Protein AF-A0A099Z1I7-F1 (afdb_monomer)

Structure (mmCIF, N/CA/C/O backbone):
data_AF-A0A099Z1I7-F1
#
_entry.id   AF-A0A099Z1I7-F1
#
loop_
_atom_site.group_PDB
_atom_site.id
_atom_site.type_symbol
_atom_site.label_atom_id
_atom_site.label_alt_id
_atom_site.label_comp_id
_atom_site.label_asym_id
_atom_site.label_entity_id
_atom_site.label_seq_id
_atom_site.pdbx_PDB_ins_code
_atom_site.Cartn_x
_atom_site.Cartn_y
_atom_site.Cartn_z
_atom_site.occupancy
_atom_site.B_iso_or_equiv
_atom_site.auth_seq_id
_atom_site.auth_comp_id
_atom_site.auth_asym_id
_atom_site.auth_atom_id
_atom_site.pdbx_PDB_model_num
ATOM 1 N N . GLN A 1 1 ? -13.668 -22.269 12.527 1.00 48.81 1 GLN A N 1
ATOM 2 C CA . GLN A 1 1 ? -12.291 -21.804 12.811 1.00 48.81 1 GLN A CA 1
ATOM 3 C C . GLN A 1 1 ? -11.449 -21.557 11.549 1.00 48.81 1 GLN A C 1
ATOM 5 O O . GLN A 1 1 ? -10.494 -20.806 11.642 1.00 48.81 1 GLN A O 1
ATOM 10 N N . GLN A 1 2 ? -11.821 -22.065 10.360 1.00 51.53 2 GLN A N 1
ATOM 11 C CA . GLN A 1 2 ? -11.117 -21.765 9.094 1.00 51.53 2 GLN A CA 1
ATOM 12 C C . GLN A 1 2 ? -11.290 -20.312 8.589 1.00 51.53 2 GLN A C 1
ATOM 14 O O . GLN A 1 2 ? -10.463 -19.820 7.834 1.00 51.53 2 GLN A O 1
ATOM 19 N N . SER A 1 3 ? -12.361 -19.622 8.997 1.00 58.91 3 SER A N 1
ATOM 20 C CA . SER A 1 3 ? -12.807 -18.333 8.434 1.00 58.91 3 SER A CA 1
ATOM 21 C C . SER A 1 3 ? -11.965 -17.107 8.807 1.00 58.91 3 SER A C 1
ATOM 23 O O . SER A 1 3 ? -12.309 -16.002 8.390 1.00 58.91 3 SER A O 1
ATOM 25 N N . GLU A 1 4 ? -10.935 -17.282 9.634 1.00 62.91 4 GLU A N 1
ATOM 26 C CA . GLU A 1 4 ? -10.023 -16.218 10.089 1.00 62.91 4 GLU A CA 1
ATOM 27 C C . GLU A 1 4 ? -8.5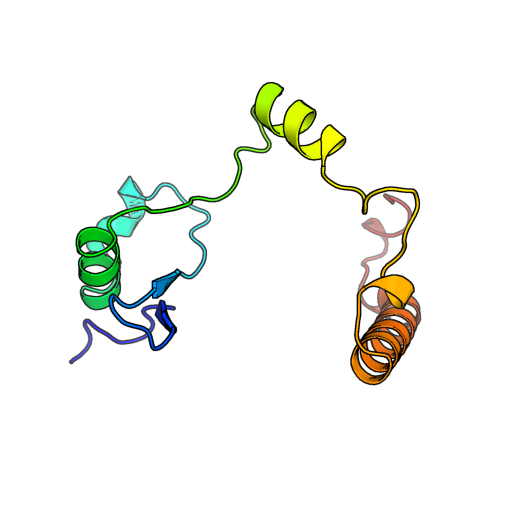52 -16.521 9.763 1.00 62.91 4 GLU A C 1
ATOM 29 O O . GLU A 1 4 ? -7.680 -15.687 9.996 1.00 62.91 4 GLU A O 1
ATOM 34 N N . LEU A 1 5 ? -8.258 -17.706 9.217 1.00 66.75 5 LEU A N 1
ATOM 35 C CA . LEU A 1 5 ? -6.899 -18.087 8.840 1.00 66.75 5 LEU A CA 1
ATOM 36 C C . LEU A 1 5 ? -6.498 -17.379 7.539 1.00 66.75 5 LEU A C 1
ATOM 38 O O . LEU A 1 5 ? -7.314 -17.224 6.634 1.00 66.75 5 LEU A O 1
ATOM 42 N N . ASN A 1 6 ? -5.227 -16.975 7.443 1.00 73.31 6 ASN A N 1
ATOM 43 C CA . ASN A 1 6 ? -4.632 -16.322 6.267 1.00 73.31 6 ASN A CA 1
ATOM 44 C C . ASN A 1 6 ? -5.351 -15.040 5.815 1.00 73.31 6 ASN A C 1
ATOM 46 O O . ASN A 1 6 ? -5.430 -14.749 4.627 1.00 73.31 6 ASN A O 1
ATOM 50 N N . SER A 1 7 ? -5.873 -14.252 6.755 1.00 83.25 7 SER A N 1
ATOM 51 C CA . SER A 1 7 ? -6.599 -13.022 6.427 1.00 83.25 7 SER A CA 1
ATOM 52 C C . SER A 1 7 ? -5.720 -11.862 5.971 1.00 83.25 7 SER A C 1
ATOM 54 O O . SER A 1 7 ? -6.273 -10.849 5.547 1.00 83.25 7 SER A O 1
ATOM 56 N N . PHE A 1 8 ? -4.388 -11.992 6.089 1.00 89.44 8 PHE A N 1
ATOM 57 C CA . PHE A 1 8 ? -3.411 -10.927 5.818 1.00 89.44 8 PHE A CA 1
ATOM 58 C C . PHE A 1 8 ? -3.894 -9.578 6.377 1.00 89.44 8 PHE A C 1
ATOM 60 O O . PHE A 1 8 ? -3.897 -8.560 5.694 1.00 89.44 8 PHE A O 1
ATOM 67 N N . LEU A 1 9 ? -4.403 -9.610 7.612 1.00 93.06 9 LEU A N 1
ATOM 68 C CA . LEU A 1 9 ? -4.980 -8.466 8.304 1.00 93.06 9 LEU A CA 1
ATOM 69 C C . LEU A 1 9 ? -4.121 -8.178 9.526 1.00 93.06 9 LEU A C 1
ATOM 71 O O . LEU A 1 9 ? -3.979 -9.035 10.399 1.00 93.06 9 LEU A O 1
ATOM 75 N N . TRP A 1 10 ? -3.590 -6.965 9.603 1.00 94.50 10 TRP A N 1
ATOM 76 C CA . TRP A 1 10 ? -2.843 -6.490 10.759 1.00 94.50 10 TRP A CA 1
ATOM 77 C C . TRP A 1 10 ? -3.632 -5.392 11.462 1.00 94.50 10 TRP A C 1
ATOM 79 O O . TRP A 1 10 ? -4.136 -4.471 10.825 1.00 94.50 10 TRP A O 1
ATOM 89 N N . THR A 1 11 ? -3.711 -5.474 12.788 1.00 94.00 11 THR A N 1
ATOM 90 C CA . THR A 1 11 ? -4.420 -4.491 13.615 1.00 94.00 11 THR A CA 1
ATOM 91 C C . THR A 1 11 ? -3.422 -3.626 14.371 1.00 94.00 11 THR A C 1
ATOM 93 O O . THR A 1 11 ? -2.597 -4.128 15.136 1.00 94.00 11 THR A O 1
ATOM 96 N N . ILE A 1 12 ? -3.538 -2.314 14.204 1.00 94.44 12 ILE A N 1
ATOM 97 C CA . ILE A 1 12 ? -2.825 -1.307 14.984 1.00 94.44 12 ILE A CA 1
ATOM 98 C C . ILE A 1 12 ? -3.658 -1.013 16.234 1.00 94.44 12 ILE A C 1
ATOM 100 O O . ILE A 1 12 ? -4.815 -0.595 16.144 1.00 94.44 12 ILE A O 1
ATOM 104 N N . LYS A 1 13 ? -3.065 -1.236 17.411 1.00 92.75 13 LYS A N 1
ATOM 105 C CA . LYS A 1 13 ? -3.726 -1.034 18.707 1.00 92.75 13 LYS A CA 1
ATOM 106 C C . LYS A 1 13 ? -3.905 0.463 18.992 1.00 92.75 13 LYS A C 1
ATOM 108 O O . LYS A 1 13 ? -2.954 1.136 19.374 1.00 92.75 13 LYS A O 1
ATOM 113 N N . ARG A 1 14 ? -5.128 0.956 18.799 1.00 92.38 14 ARG A N 1
ATOM 114 C CA . ARG A 1 14 ? -5.617 2.305 19.139 1.00 92.38 14 ARG A CA 1
ATOM 115 C C . ARG A 1 14 ? -7.140 2.270 19.309 1.00 92.38 14 ARG A C 1
ATOM 117 O O . ARG A 1 14 ? -7.746 1.240 19.022 1.00 92.38 14 ARG A O 1
ATOM 124 N N . ASP A 1 15 ? -7.734 3.375 19.751 1.00 92.44 15 ASP A N 1
ATOM 125 C CA . ASP A 1 15 ? -9.184 3.524 19.910 1.00 92.44 15 ASP A CA 1
ATOM 126 C C . ASP A 1 15 ? -9.712 4.705 19.062 1.00 92.44 15 ASP A C 1
ATOM 128 O O . ASP A 1 15 ? -9.292 5.843 19.292 1.00 92.44 15 ASP A O 1
ATOM 132 N N . PRO A 1 16 ? -10.546 4.470 18.028 1.00 91.19 16 PRO A N 1
ATOM 133 C CA . PRO A 1 16 ? -10.876 3.163 17.451 1.00 91.19 16 PRO A CA 1
ATOM 134 C C . PRO A 1 16 ? -9.658 2.534 16.741 1.00 91.19 16 PRO A C 1
ATOM 136 O O . PRO A 1 16 ? -8.735 3.271 16.359 1.00 91.19 16 PRO A O 1
ATOM 139 N N . PRO A 1 17 ? -9.631 1.198 16.545 1.00 94.25 17 PRO A N 1
ATOM 140 C CA . PRO A 1 17 ? -8.521 0.489 15.906 1.00 94.25 17 PRO A CA 1
ATOM 141 C C . PRO A 1 17 ? -8.277 0.961 14.468 1.00 94.25 17 PRO A C 1
ATOM 143 O O . PRO A 1 17 ? -9.178 1.443 13.784 1.00 94.25 17 PRO A O 1
ATOM 146 N N . SER A 1 18 ? -7.044 0.787 13.992 1.00 96.00 18 SER A N 1
ATOM 147 C CA . SER A 1 18 ? -6.714 0.922 12.568 1.00 96.00 18 SER A CA 1
ATOM 148 C C . SER A 1 18 ? -6.201 -0.399 12.024 1.00 96.00 18 SER A C 1
ATOM 150 O O . SER A 1 18 ? -5.633 -1.202 12.764 1.00 96.00 18 SER A O 1
ATOM 152 N N . TYR A 1 19 ? -6.397 -0.620 10.730 1.00 95.50 19 TYR A N 1
ATOM 153 C CA . TYR A 1 19 ? -6.115 -1.895 10.087 1.00 95.50 19 TYR A CA 1
ATOM 154 C C . TYR A 1 19 ? -5.211 -1.692 8.876 1.00 95.50 19 TYR A C 1
ATOM 156 O O . TYR A 1 19 ? -5.382 -0.733 8.126 1.00 95.50 19 TYR A O 1
ATOM 164 N N . PHE A 1 20 ? -4.264 -2.606 8.689 1.00 94.81 20 PHE A N 1
ATOM 165 C CA . PHE A 1 20 ? -3.528 -2.763 7.443 1.00 94.81 20 PHE A CA 1
ATOM 166 C C . PHE A 1 20 ? -4.006 -4.049 6.776 1.00 94.81 20 PHE A C 1
ATOM 168 O O . PHE A 1 20 ? -4.035 -5.109 7.408 1.00 94.81 20 PHE A O 1
ATOM 175 N N . PHE A 1 21 ? -4.413 -3.937 5.518 1.00 93.00 21 PHE A N 1
ATOM 176 C CA . PHE A 1 21 ? -4.905 -5.050 4.717 1.00 93.00 21 PHE A CA 1
ATOM 177 C C . PHE A 1 21 ? -3.796 -5.504 3.768 1.00 93.00 21 PHE A C 1
ATOM 179 O O . PHE A 1 21 ? -3.042 -4.682 3.253 1.00 93.00 21 PHE A O 1
ATOM 186 N N . GLY A 1 22 ? -3.692 -6.811 3.539 1.00 90.50 22 GLY A N 1
ATOM 187 C CA . GLY A 1 22 ? -2.861 -7.358 2.472 1.00 90.50 22 GLY A CA 1
ATOM 188 C C . GLY A 1 22 ? -3.318 -6.881 1.092 1.00 90.50 22 GLY A C 1
ATOM 189 O O . GLY A 1 22 ? -4.415 -6.343 0.933 1.00 90.50 22 GLY A O 1
ATOM 190 N N . THR A 1 23 ? -2.475 -7.095 0.086 1.00 88.00 23 THR A N 1
ATOM 191 C CA . THR A 1 23 ? -2.744 -6.646 -1.283 1.00 88.00 23 THR A CA 1
ATOM 192 C C . THR A 1 23 ? -3.618 -7.643 -2.046 1.00 88.00 23 THR A C 1
ATOM 194 O O . THR A 1 23 ? -3.567 -8.856 -1.824 1.00 88.00 23 THR A O 1
ATOM 197 N N . ILE A 1 24 ? -4.430 -7.129 -2.972 1.00 84.19 24 ILE A N 1
ATOM 198 C CA . ILE A 1 24 ? -5.237 -7.925 -3.899 1.00 84.19 24 ILE A CA 1
ATOM 199 C C . ILE A 1 24 ? -4.945 -7.417 -5.313 1.00 84.19 24 ILE A C 1
ATOM 201 O O . ILE A 1 24 ? -5.317 -6.304 -5.661 1.00 84.19 24 ILE A O 1
ATOM 205 N N . HIS A 1 25 ? -4.321 -8.249 -6.148 1.00 84.62 25 HIS A N 1
ATOM 206 C CA . HIS A 1 25 ? -3.945 -7.889 -7.527 1.00 84.62 25 HIS A CA 1
ATOM 207 C C . HIS A 1 25 ? -4.989 -8.295 -8.585 1.00 84.62 25 HIS A C 1
ATOM 209 O O . HIS A 1 25 ? -4.728 -8.248 -9.784 1.00 84.62 25 HIS A O 1
ATOM 215 N N . VAL A 1 26 ? -6.173 -8.732 -8.152 1.00 85.69 26 VAL A N 1
ATOM 216 C CA . VAL A 1 26 ? -7.295 -9.132 -9.013 1.00 85.69 26 VAL A CA 1
ATOM 217 C C . VAL A 1 26 ? -8.562 -8.372 -8.608 1.00 85.69 26 VAL A C 1
ATOM 219 O O . VAL A 1 26 ? -8.674 -7.964 -7.453 1.00 85.69 26 VAL A O 1
ATOM 222 N N . PRO A 1 27 ? -9.547 -8.185 -9.506 1.00 87.44 27 PRO A N 1
ATOM 223 C CA . PRO A 1 27 ? -10.769 -7.463 -9.163 1.00 87.44 27 PRO A CA 1
ATOM 224 C C . PRO A 1 27 ? -11.453 -8.056 -7.929 1.00 87.44 27 PRO A C 1
ATOM 226 O O . PRO A 1 27 ? -11.692 -9.266 -7.878 1.00 87.44 27 PRO A O 1
ATOM 229 N N . TYR A 1 28 ? -11.809 -7.208 -6.957 1.00 87.06 28 TYR A N 1
ATOM 230 C CA . TYR A 1 28 ? -12.407 -7.663 -5.696 1.00 87.06 28 TYR A CA 1
ATOM 231 C C . TYR A 1 28 ? -13.675 -8.498 -5.929 1.00 87.06 28 TYR A C 1
ATOM 233 O O . TYR A 1 28 ? -13.907 -9.469 -5.219 1.00 87.06 28 TYR A O 1
ATOM 241 N N . THR A 1 29 ? -14.448 -8.191 -6.975 1.00 91.19 29 THR A N 1
ATOM 242 C CA . THR A 1 29 ? -15.654 -8.932 -7.378 1.00 91.19 29 THR A CA 1
ATOM 243 C C . THR A 1 29 ? -15.402 -10.411 -7.659 1.00 91.19 29 THR A C 1
ATOM 245 O O . THR A 1 29 ? -16.323 -11.211 -7.545 1.00 91.19 29 THR A O 1
ATOM 248 N N . ARG A 1 30 ? -14.167 -10.799 -8.001 1.00 91.50 30 ARG A N 1
ATOM 249 C CA . ARG A 1 30 ? -13.791 -12.198 -8.252 1.00 91.50 30 ARG A CA 1
ATOM 250 C C . ARG A 1 30 ? -13.348 -12.945 -7.001 1.00 91.50 30 ARG A C 1
ATOM 252 O O . ARG A 1 30 ? -13.322 -14.170 -7.014 1.00 91.50 30 ARG A O 1
ATOM 259 N N . VAL A 1 31 ? -12.951 -12.225 -5.955 1.00 89.44 31 VAL A N 1
ATOM 260 C CA . VAL A 1 31 ? -12.320 -12.819 -4.767 1.00 89.44 31 VAL A CA 1
ATOM 261 C C . VAL A 1 31 ? -13.073 -12.554 -3.472 1.00 89.44 31 VAL A C 1
ATOM 263 O O . VAL A 1 31 ? -12.771 -13.191 -2.468 1.00 89.44 31 VAL A O 1
ATOM 266 N N . TRP A 1 32 ? -14.063 -11.658 -3.480 1.00 90.31 32 TRP A N 1
ATOM 267 C CA . TRP A 1 32 ? -14.747 -11.189 -2.277 1.00 90.31 32 TRP A CA 1
ATOM 268 C C . TRP A 1 32 ? -15.321 -12.324 -1.430 1.00 90.31 32 TRP A C 1
ATOM 270 O O . TRP A 1 32 ? -15.169 -12.315 -0.208 1.00 90.31 32 TRP A O 1
ATOM 280 N N . ASP A 1 33 ? -15.917 -13.340 -2.051 1.00 90.75 33 ASP A N 1
ATOM 281 C CA . ASP A 1 33 ? -16.507 -14.477 -1.335 1.00 90.75 33 ASP A CA 1
ATOM 282 C C . ASP A 1 33 ? -15.466 -15.314 -0.583 1.00 90.75 33 ASP A C 1
ATOM 284 O O . ASP A 1 33 ? -15.774 -15.885 0.462 1.00 90.75 33 ASP A O 1
ATOM 288 N N . PHE A 1 34 ? -14.213 -15.294 -1.040 1.00 88.50 34 PHE A N 1
ATOM 289 C CA . PHE A 1 34 ? -13.087 -16.005 -0.434 1.00 88.50 34 PHE A CA 1
ATOM 290 C C . PHE A 1 34 ? -12.332 -15.171 0.610 1.00 88.50 34 PHE A C 1
ATOM 292 O O . PHE A 1 34 ? -11.488 -15.712 1.324 1.00 88.50 34 PHE A O 1
ATOM 299 N N . ILE A 1 35 ? -12.625 -13.870 0.732 1.00 89.19 35 ILE A N 1
ATOM 300 C CA . ILE A 1 35 ? -11.997 -13.014 1.743 1.00 89.19 35 ILE A CA 1
ATOM 301 C C . ILE A 1 35 ? -12.486 -13.411 3.150 1.00 89.19 35 ILE A C 1
ATOM 303 O O . ILE A 1 35 ? -13.702 -13.462 3.380 1.00 89.19 35 ILE A O 1
ATOM 307 N N . PRO A 1 36 ? -11.568 -13.637 4.112 1.00 92.12 36 PRO A N 1
ATOM 308 C CA . PRO A 1 36 ? -11.906 -13.953 5.497 1.00 92.12 36 PRO A CA 1
ATOM 309 C C . PRO A 1 36 ? -12.830 -12.931 6.171 1.00 92.12 36 PRO A C 1
ATOM 311 O O . PRO A 1 36 ? -12.759 -11.719 5.943 1.00 92.12 36 PRO A O 1
ATOM 314 N N . ASN A 1 37 ? -13.709 -13.426 7.045 1.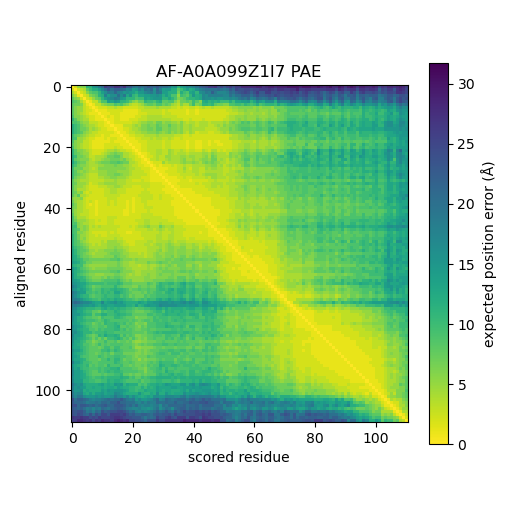00 93.00 37 ASN A N 1
ATOM 315 C CA . ASN A 1 37 ? -14.764 -12.613 7.658 1.00 93.00 37 ASN A CA 1
ATOM 316 C C . ASN A 1 37 ? -14.214 -11.518 8.579 1.00 93.00 37 ASN A C 1
ATOM 318 O O . ASN A 1 37 ? -14.829 -10.462 8.707 1.00 93.00 37 ASN A O 1
ATOM 322 N N . ASN A 1 38 ? -13.071 -11.753 9.222 1.00 93.00 38 ASN A N 1
ATOM 323 C CA . ASN A 1 38 ? -12.400 -10.749 10.044 1.00 93.00 38 ASN A CA 1
ATOM 324 C C . ASN A 1 38 ? -11.949 -9.537 9.208 1.00 93.00 38 ASN A C 1
ATOM 326 O O . ASN A 1 38 ? -12.172 -8.407 9.635 1.00 93.00 38 ASN A O 1
ATOM 330 N N . SER A 1 39 ? -11.422 -9.746 7.997 1.00 93.44 39 SER A N 1
ATOM 331 C CA . SER A 1 39 ? -11.072 -8.658 7.072 1.00 93.44 39 SER A CA 1
ATOM 332 C C . SER A 1 39 ? -12.310 -7.895 6.599 1.00 93.44 39 SER A C 1
ATOM 334 O O . SER A 1 39 ? -12.311 -6.667 6.620 1.00 93.44 39 SER A O 1
ATOM 336 N N . LYS A 1 40 ? -13.405 -8.594 6.261 1.00 92.94 40 LYS A N 1
ATOM 337 C CA . LYS A 1 40 ? 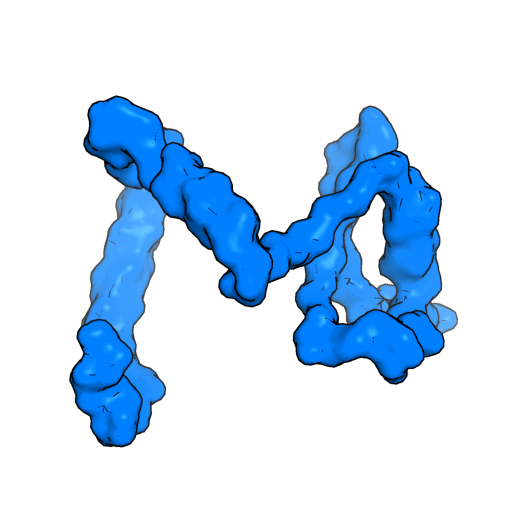-14.681 -7.946 5.894 1.00 92.94 40 LYS A CA 1
ATOM 338 C C . LYS A 1 40 ? -15.229 -7.076 7.029 1.00 92.94 40 LYS A C 1
ATOM 340 O O . LYS A 1 40 ? -15.637 -5.943 6.790 1.00 92.94 40 LYS A O 1
ATOM 345 N N . LYS A 1 41 ? -15.196 -7.580 8.267 1.00 94.19 41 LYS A N 1
ATOM 346 C CA . LYS A 1 41 ? -15.616 -6.828 9.460 1.00 94.19 41 LYS A CA 1
ATOM 347 C C . LYS A 1 41 ? -14.735 -5.604 9.700 1.00 94.19 41 LYS A C 1
ATOM 349 O O . LYS A 1 41 ? -15.272 -4.523 9.900 1.00 94.19 41 LYS A O 1
ATOM 354 N N . ALA A 1 42 ? -13.411 -5.752 9.635 1.00 94.44 42 ALA A N 1
ATOM 355 C CA . ALA A 1 42 ? -12.479 -4.635 9.790 1.00 94.44 42 ALA A CA 1
ATOM 356 C C . ALA A 1 42 ? -12.719 -3.544 8.736 1.00 94.44 42 ALA A C 1
ATOM 358 O O . ALA A 1 42 ? -12.718 -2.358 9.059 1.00 94.44 42 ALA A O 1
ATOM 359 N N . PHE A 1 43 ? -12.998 -3.942 7.491 1.00 93.75 43 PHE A N 1
ATOM 360 C CA . PHE A 1 43 ? -13.354 -3.020 6.416 1.00 93.75 43 PHE A CA 1
ATOM 361 C C . PHE A 1 43 ? -14.663 -2.271 6.716 1.00 93.75 43 PHE A C 1
ATOM 363 O O . PHE A 1 43 ? -14.701 -1.052 6.627 1.00 93.75 43 PHE A O 1
ATOM 370 N N . GLN A 1 44 ? -15.715 -2.975 7.152 1.00 94.19 44 GLN A N 1
ATOM 371 C CA . GLN A 1 44 ? -17.011 -2.372 7.508 1.00 94.19 44 GLN A CA 1
ATOM 372 C C . GLN A 1 44 ? -16.956 -1.455 8.739 1.00 94.19 44 GLN A C 1
ATOM 374 O O . GLN A 1 44 ? -17.711 -0.494 8.824 1.00 94.19 44 GLN A O 1
ATOM 379 N N . GLN A 1 45 ? -16.090 -1.760 9.705 1.00 93.94 45 GLN A N 1
ATOM 380 C CA . GLN A 1 45 ? -15.897 -0.956 10.918 1.00 93.94 45 GLN A CA 1
ATOM 381 C C . GLN A 1 45 ? -15.020 0.279 10.679 1.00 93.94 45 GLN A C 1
ATOM 383 O O . GLN A 1 45 ? -14.971 1.181 11.518 1.00 93.94 45 GLN A O 1
ATOM 388 N N . SER A 1 46 ? -14.298 0.318 9.559 1.00 95.12 46 SER A N 1
ATO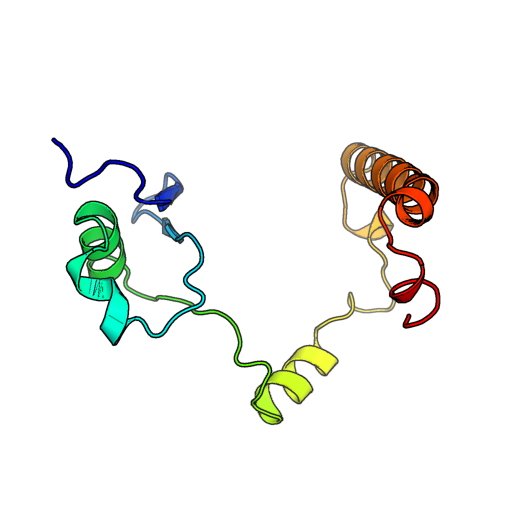M 389 C CA . SER A 1 46 ? -13.415 1.427 9.224 1.00 95.12 46 SER A CA 1
ATOM 390 C C . SER A 1 46 ? -14.229 2.609 8.707 1.00 95.12 46 SER A C 1
ATOM 392 O O . SER A 1 46 ? -14.900 2.518 7.686 1.00 95.12 46 SER A O 1
ATOM 394 N N . HIS A 1 47 ? -14.136 3.746 9.398 1.00 94.19 47 HIS A N 1
ATOM 395 C CA . HIS A 1 47 ? -14.801 4.989 8.989 1.00 94.19 47 HIS A CA 1
ATOM 396 C C . HIS A 1 47 ? -14.252 5.540 7.666 1.00 94.19 47 HIS A C 1
ATOM 398 O O . HIS A 1 47 ? -14.973 6.180 6.908 1.00 94.19 47 HIS A O 1
ATOM 404 N N . ILE A 1 48 ? -12.961 5.317 7.415 1.00 94.81 48 ILE A N 1
ATOM 405 C CA . ILE A 1 48 ? -12.250 5.754 6.216 1.00 94.81 48 ILE A CA 1
ATOM 406 C C . ILE A 1 48 ? -11.361 4.597 5.774 1.00 94.81 48 ILE A C 1
ATOM 408 O O . ILE A 1 48 ? -10.677 3.990 6.601 1.00 94.81 48 ILE A O 1
ATOM 412 N N . VAL A 1 49 ? -11.358 4.318 4.473 1.00 93.56 49 VAL A N 1
ATOM 413 C CA . VAL A 1 49 ? -10.491 3.315 3.855 1.00 93.56 49 VAL A CA 1
ATOM 414 C C . VAL A 1 49 ? -9.700 3.976 2.735 1.00 93.56 49 VAL A C 1
ATOM 416 O O . VAL A 1 49 ? -10.274 4.654 1.886 1.00 93.56 49 VAL A O 1
ATOM 419 N N . TYR A 1 50 ? -8.386 3.768 2.744 1.00 92.69 50 TYR A N 1
ATOM 420 C CA . TYR A 1 50 ? -7.479 4.236 1.701 1.00 92.69 50 TYR A CA 1
ATOM 421 C C . TYR A 1 50 ? -7.055 3.044 0.847 1.00 92.69 50 TYR A C 1
ATOM 423 O O . TYR A 1 50 ? -6.550 2.054 1.378 1.00 92.69 50 TYR A O 1
ATOM 431 N N . PHE A 1 51 ? -7.286 3.139 -0.458 1.00 91.06 51 PHE A N 1
ATOM 432 C CA . PHE A 1 51 ? -6.874 2.131 -1.432 1.00 91.06 51 PHE A CA 1
ATOM 433 C C . PHE A 1 51 ? -5.518 2.483 -2.046 1.00 91.06 51 PHE A C 1
ATOM 435 O O . PHE A 1 51 ? -4.987 3.574 -1.829 1.00 91.06 51 PHE A O 1
ATOM 442 N N . GLU A 1 52 ? -4.961 1.544 -2.810 1.00 89.31 52 GLU A N 1
ATOM 443 C CA . GLU A 1 52 ? -3.794 1.815 -3.645 1.00 89.31 52 GLU A CA 1
ATOM 444 C C . GLU A 1 52 ? -4.088 2.977 -4.601 1.00 89.31 52 GLU A C 1
ATOM 446 O O . GLU A 1 52 ? -5.209 3.137 -5.090 1.00 89.31 52 GLU A O 1
ATOM 451 N N . LEU A 1 53 ? -3.073 3.810 -4.829 1.00 90.62 53 LEU A N 1
ATOM 452 C CA . LEU A 1 53 ? -3.180 4.933 -5.748 1.00 90.62 53 LEU A CA 1
ATOM 453 C C . LEU A 1 53 ? -3.344 4.412 -7.173 1.00 90.62 53 LEU A C 1
ATOM 455 O O . LEU A 1 53 ? -2.608 3.521 -7.602 1.00 90.62 53 LEU A O 1
ATOM 459 N N . ASP A 1 54 ? -4.275 5.003 -7.915 1.00 89.88 54 ASP A N 1
ATOM 460 C CA . ASP A 1 54 ? -4.449 4.694 -9.326 1.00 89.88 54 ASP A CA 1
ATOM 461 C C . ASP A 1 54 ? -3.334 5.356 -10.142 1.00 89.88 54 ASP A C 1
ATOM 463 O O . ASP A 1 54 ? -3.434 6.499 -10.580 1.00 89.88 54 ASP A O 1
ATOM 467 N N . LEU A 1 55 ? -2.246 4.619 -10.352 1.00 89.31 55 LEU A N 1
ATOM 468 C CA . LEU A 1 55 ? -1.125 5.071 -11.176 1.00 89.31 55 LEU A CA 1
ATOM 469 C C . LEU A 1 55 ? -1.432 5.046 -12.684 1.00 89.31 55 LEU A C 1
ATOM 471 O O . LEU A 1 55 ? -0.525 5.272 -13.481 1.00 89.31 55 LEU A O 1
ATOM 475 N N . THR A 1 56 ? -2.671 4.760 -13.098 1.00 91.00 56 THR A N 1
ATOM 476 C CA . THR A 1 56 ? -3.123 4.929 -14.488 1.00 91.00 56 THR A CA 1
ATOM 477 C C . THR A 1 56 ? -3.808 6.274 -14.718 1.00 91.00 56 THR A C 1
ATOM 479 O O . THR A 1 56 ? -3.886 6.729 -15.860 1.00 91.00 56 THR A O 1
ATOM 482 N N . ASP A 1 57 ? -4.245 6.942 -13.647 1.00 93.25 57 ASP A N 1
ATOM 483 C CA . ASP A 1 57 ? -4.836 8.273 -13.697 1.00 93.25 57 ASP A CA 1
ATOM 484 C C . ASP A 1 57 ? -3.743 9.363 -13.802 1.00 93.25 57 ASP A C 1
ATOM 486 O O . ASP A 1 57 ? -2.928 9.530 -12.883 1.00 93.25 57 ASP A O 1
ATOM 490 N N . PRO A 1 58 ? -3.724 10.164 -14.888 1.00 92.25 58 PRO A N 1
ATOM 491 C CA . PRO A 1 58 ? -2.764 11.252 -15.052 1.00 92.25 58 PRO A CA 1
ATOM 492 C C . PRO A 1 58 ? -2.814 12.293 -13.927 1.00 92.25 58 PRO A C 1
ATOM 494 O O . PRO A 1 58 ? -1.785 12.890 -13.603 1.00 92.25 58 PRO A O 1
ATOM 497 N N . TYR A 1 59 ? -3.985 12.519 -13.320 1.00 93.19 59 TYR A N 1
ATOM 498 C CA . TYR A 1 59 ? -4.113 13.464 -12.214 1.00 93.19 59 TYR A CA 1
ATOM 499 C C . TYR A 1 59 ? -3.395 12.950 -10.964 1.00 93.19 59 TYR A C 1
ATOM 501 O O . TYR A 1 59 ? -2.600 13.680 -10.366 1.00 93.19 59 TYR A O 1
ATOM 509 N N . THR A 1 60 ? -3.591 11.675 -10.622 1.00 92.75 60 THR A N 1
ATOM 510 C CA . THR A 1 60 ? -2.868 11.004 -9.535 1.00 92.75 60 THR A CA 1
ATOM 511 C C . THR A 1 60 ? -1.353 11.059 -9.743 1.00 92.75 60 THR A C 1
ATOM 513 O O . THR A 1 60 ? -0.623 11.437 -8.825 1.00 92.75 60 THR A O 1
ATOM 516 N N . ILE A 1 61 ? -0.868 10.779 -10.959 1.00 93.44 61 ILE A N 1
ATOM 517 C CA . ILE A 1 61 ? 0.564 10.888 -11.294 1.00 93.44 61 ILE A CA 1
ATOM 518 C C . ILE A 1 61 ? 1.075 12.325 -11.109 1.00 93.44 61 ILE A C 1
ATOM 520 O O . ILE A 1 61 ? 2.134 12.541 -10.513 1.00 93.44 61 ILE A O 1
ATOM 524 N N . SER A 1 62 ? 0.336 13.324 -11.600 1.00 91.31 62 SER A N 1
ATOM 525 C CA . SER A 1 62 ? 0.722 14.734 -11.475 1.00 91.31 62 SER A CA 1
ATOM 526 C C . SER A 1 62 ? 0.795 15.181 -10.011 1.00 91.31 62 SER A C 1
ATOM 528 O O . SER A 1 62 ? 1.730 15.887 -9.619 1.00 91.31 62 SER A O 1
ATOM 530 N N . ALA A 1 63 ? -0.172 14.767 -9.190 1.00 91.00 63 ALA A N 1
ATOM 531 C CA . ALA A 1 63 ? -0.186 15.067 -7.763 1.00 91.00 63 ALA A CA 1
ATOM 532 C C . ALA A 1 63 ? 0.993 14.394 -7.044 1.00 91.00 63 ALA A C 1
ATOM 534 O O . ALA A 1 63 ? 1.707 15.061 -6.296 1.00 91.00 63 ALA A O 1
ATOM 535 N N . LEU A 1 64 ? 1.254 13.114 -7.337 1.00 91.31 64 LEU A N 1
ATOM 536 C CA . LEU A 1 64 ? 2.386 12.368 -6.781 1.00 91.31 64 LEU A CA 1
ATOM 537 C C . LEU A 1 64 ? 3.725 13.013 -7.118 1.00 91.31 64 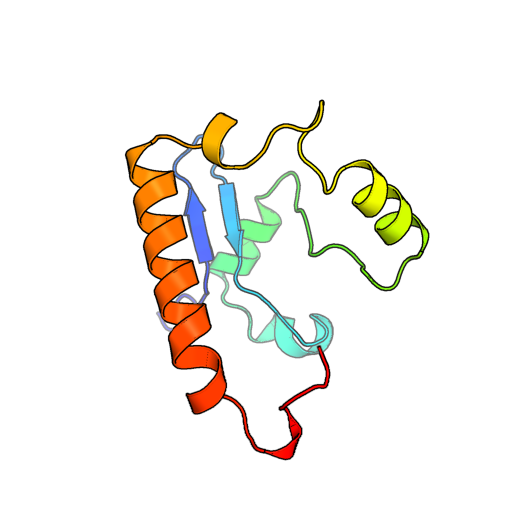LEU A C 1
ATOM 539 O O . LEU A 1 64 ? 4.550 13.209 -6.233 1.00 91.31 64 LEU A O 1
ATOM 543 N N . THR A 1 65 ? 3.921 13.406 -8.375 1.00 86.81 65 THR A N 1
ATOM 544 C CA . THR A 1 65 ? 5.163 14.052 -8.828 1.00 86.81 65 THR A CA 1
ATOM 545 C C . THR A 1 65 ? 5.471 15.312 -8.012 1.00 86.81 65 THR A C 1
ATOM 547 O O . THR A 1 65 ? 6.631 15.616 -7.743 1.00 86.81 65 THR A O 1
ATOM 550 N N . SER A 1 66 ? 4.432 16.018 -7.558 1.00 84.69 66 SER A N 1
ATOM 551 C CA . SER A 1 66 ? 4.570 17.250 -6.777 1.00 84.69 66 SER A CA 1
ATOM 552 C C . SER A 1 66 ? 4.973 17.011 -5.315 1.00 84.69 66 SER A C 1
ATOM 554 O O . SER A 1 66 ? 5.487 17.926 -4.677 1.00 84.69 66 SER A O 1
ATOM 556 N N . CYS A 1 67 ? 4.746 15.811 -4.766 1.00 85.56 67 CYS A N 1
ATOM 557 C CA . CYS A 1 67 ? 4.984 15.494 -3.351 1.00 85.56 67 CYS A CA 1
ATOM 558 C C . CYS A 1 67 ? 5.899 14.281 -3.106 1.00 85.56 67 CYS A C 1
ATOM 560 O O . CYS A 1 67 ? 6.141 13.919 -1.957 1.00 85.56 67 CYS A O 1
ATOM 562 N N . GLN A 1 68 ? 6.418 13.652 -4.162 1.00 85.69 68 GLN A N 1
ATOM 563 C CA . GLN A 1 68 ? 7.268 12.463 -4.070 1.00 85.69 68 GLN A CA 1
ATOM 564 C C . GLN A 1 68 ? 8.632 12.748 -3.427 1.00 85.69 68 GLN A C 1
ATOM 566 O O . GLN A 1 68 ? 9.238 11.854 -2.833 1.00 85.69 68 GLN A O 1
ATOM 571 N N . LEU A 1 69 ? 9.138 13.973 -3.572 1.00 86.12 69 LEU A N 1
ATOM 572 C CA . LEU A 1 69 ? 10.436 14.373 -3.041 1.00 86.12 69 LEU A CA 1
ATOM 573 C C . LEU A 1 69 ? 10.289 14.986 -1.649 1.00 86.12 69 LEU A C 1
ATOM 575 O O . LEU A 1 69 ? 9.309 15.670 -1.354 1.00 86.12 69 LEU A O 1
ATOM 579 N N . LEU A 1 70 ? 11.302 14.764 -0.809 1.00 87.94 70 LEU A N 1
ATOM 580 C CA . LEU A 1 70 ? 11.4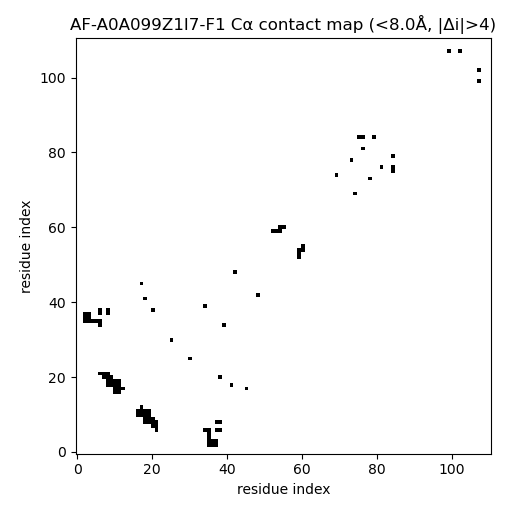07 15.465 0.463 1.00 87.94 70 LEU A CA 1
ATOM 581 C C . LEU A 1 70 ? 11.474 16.984 0.215 1.00 87.94 70 LEU A C 1
ATOM 583 O O . LEU A 1 70 ? 12.065 17.427 -0.779 1.00 87.94 70 LEU A O 1
ATOM 587 N N . PRO A 1 71 ? 10.849 17.790 1.089 1.00 86.38 71 PRO A N 1
ATOM 588 C CA . PRO A 1 71 ? 10.815 19.232 0.917 1.00 86.38 71 PRO A CA 1
ATOM 589 C C . PRO A 1 71 ? 12.229 19.826 0.989 1.00 86.38 71 PRO A C 1
ATOM 591 O O . PRO A 1 71 ? 13.150 19.235 1.541 1.00 86.38 71 PRO A O 1
ATOM 594 N N . GLN A 1 72 ? 12.405 21.021 0.419 1.00 85.19 72 GLN A N 1
ATOM 595 C CA . GLN A 1 72 ? 13.611 21.850 0.598 1.00 85.19 72 GLN A CA 1
ATOM 596 C C . GLN A 1 72 ? 14.950 21.197 0.183 1.00 85.19 72 GLN A C 1
ATOM 598 O O . GLN A 1 72 ? 16.012 21.700 0.540 1.00 85.19 72 GLN A O 1
ATOM 603 N N . GLY A 1 73 ? 14.925 20.115 -0.604 1.00 83.69 73 GLY A N 1
ATOM 604 C CA . GLY A 1 73 ? 16.140 19.399 -1.008 1.00 83.69 73 GLY A CA 1
ATOM 605 C C . GLY A 1 73 ? 16.742 18.524 0.096 1.00 83.69 73 GLY A C 1
ATOM 606 O O . GLY A 1 73 ? 17.895 18.106 -0.025 1.00 83.69 73 GLY A O 1
ATOM 607 N N . GLU A 1 74 ? 15.979 18.240 1.155 1.00 91.38 74 GLU A N 1
ATOM 608 C CA . GLU A 1 74 ? 16.357 17.268 2.177 1.00 91.38 74 GLU A CA 1
ATOM 609 C C . GLU A 1 74 ? 16.523 15.868 1.572 1.00 91.38 74 GLU A C 1
ATOM 611 O O . GLU A 1 74 ? 15.960 15.516 0.531 1.00 91.38 74 GLU A O 1
ATOM 616 N N . ASN A 1 75 ? 17.300 15.031 2.249 1.00 91.12 75 ASN A N 1
ATOM 617 C CA . ASN A 1 75 ? 17.455 13.627 1.903 1.00 91.12 75 ASN A CA 1
ATOM 618 C C . ASN A 1 75 ? 17.165 12.732 3.121 1.00 91.12 75 ASN A C 1
ATOM 620 O O . ASN A 1 75 ? 16.973 13.186 4.247 1.00 91.12 75 ASN A O 1
ATOM 624 N N . LEU A 1 76 ? 17.139 11.416 2.900 1.00 91.38 76 LEU A N 1
ATOM 625 C CA . LEU A 1 76 ? 16.783 10.450 3.944 1.00 91.38 76 LEU A CA 1
ATOM 626 C C . LEU A 1 76 ? 17.672 10.518 5.195 1.00 91.38 76 LEU A C 1
ATOM 628 O O . LEU A 1 76 ? 17.221 10.125 6.267 1.00 91.38 76 LEU A O 1
ATOM 632 N N . GLN A 1 77 ? 18.917 10.988 5.082 1.00 93.38 77 GLN A N 1
ATOM 633 C CA . GLN A 1 77 ? 19.818 11.112 6.229 1.00 93.38 77 GLN A CA 1
ATOM 634 C C . GLN A 1 77 ? 19.423 12.256 7.170 1.00 93.38 77 GLN A C 1
ATOM 636 O O . GLN A 1 77 ? 19.815 12.225 8.335 1.00 93.38 77 GLN A O 1
ATOM 641 N N . ASP A 1 78 ? 18.665 13.232 6.663 1.00 93.25 78 ASP A N 1
ATOM 642 C CA . ASP A 1 78 ? 18.228 14.412 7.406 1.00 93.25 78 ASP A CA 1
ATOM 643 C C . ASP A 1 78 ? 16.952 14.106 8.2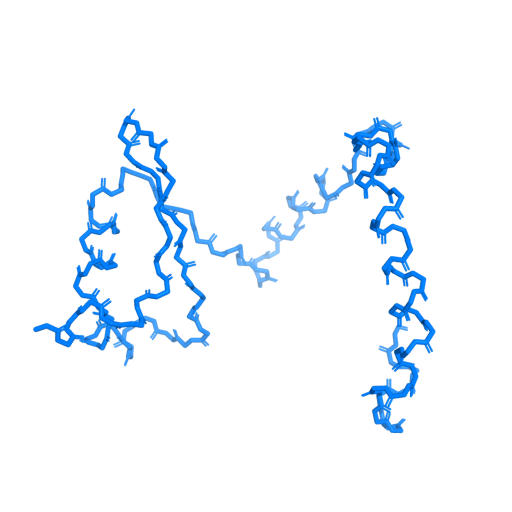13 1.00 93.25 78 ASP A C 1
ATOM 645 O O . ASP A 1 78 ? 16.764 14.638 9.305 1.00 93.25 78 ASP A O 1
ATOM 649 N N . VAL A 1 79 ? 16.113 13.182 7.722 1.00 93.31 79 VAL A N 1
ATOM 650 C CA . VAL A 1 79 ? 14.808 12.840 8.325 1.00 93.31 79 VAL A CA 1
ATOM 651 C C . VAL A 1 79 ? 14.796 11.533 9.126 1.00 93.31 79 VAL A C 1
ATOM 653 O O . VAL A 1 79 ? 13.940 11.349 9.993 1.00 93.31 79 VAL A O 1
ATOM 656 N N . LEU A 1 80 ? 15.710 10.594 8.853 1.00 94.56 80 LEU A N 1
ATOM 657 C CA . LEU A 1 80 ? 15.752 9.305 9.552 1.00 9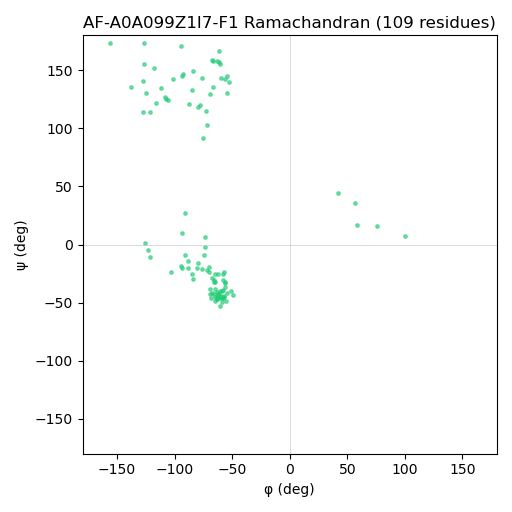4.56 80 LEU A CA 1
ATOM 658 C C . LEU A 1 80 ? 16.709 9.328 10.753 1.00 94.56 80 LEU A C 1
ATOM 660 O O . LEU A 1 80 ? 17.808 9.880 10.665 1.00 94.56 80 LEU A O 1
ATOM 664 N N . PRO A 1 81 ? 16.383 8.610 11.846 1.00 97.12 81 PRO A N 1
ATOM 665 C CA . PRO A 1 81 ? 17.344 8.334 12.906 1.00 97.12 81 PRO A CA 1
ATOM 666 C C . PRO A 1 81 ? 18.634 7.709 12.358 1.00 97.12 81 PRO A C 1
ATOM 668 O O . PRO A 1 81 ? 18.616 6.848 11.471 1.00 97.12 81 PRO A O 1
ATOM 671 N N . ARG A 1 82 ? 19.779 8.126 12.907 1.00 95.94 82 ARG A N 1
ATOM 672 C CA . ARG A 1 82 ? 21.114 7.769 12.395 1.00 95.94 82 ARG A CA 1
ATOM 673 C C . ARG A 1 82 ? 21.349 6.258 12.307 1.00 95.94 82 ARG A C 1
ATOM 675 O O . ARG A 1 82 ? 22.041 5.788 11.402 1.00 95.94 82 ARG A O 1
ATOM 682 N N . ASP A 1 83 ? 20.831 5.496 13.262 1.00 97.06 83 ASP A N 1
ATOM 683 C CA . ASP A 1 83 ? 20.933 4.037 13.301 1.00 97.06 83 ASP A CA 1
ATOM 684 C C . ASP A 1 83 ? 20.103 3.378 12.186 1.00 97.06 83 ASP A C 1
ATOM 686 O O . ASP A 1 83 ? 20.607 2.490 11.491 1.00 97.06 83 ASP A O 1
ATOM 690 N N . ILE A 1 84 ? 18.882 3.865 11.950 1.00 96.81 84 ILE A N 1
ATOM 691 C CA . ILE A 1 84 ? 18.002 3.409 10.869 1.00 96.81 84 ILE A CA 1
ATOM 692 C C . ILE A 1 84 ? 18.613 3.729 9.507 1.00 96.81 84 ILE A C 1
ATOM 694 O O . ILE A 1 84 ? 18.740 2.828 8.675 1.00 96.81 84 ILE A O 1
ATOM 698 N N . TYR A 1 85 ? 19.079 4.964 9.300 1.00 97.12 85 TYR A N 1
ATOM 699 C CA . TYR A 1 85 ? 19.721 5.364 8.047 1.00 97.12 85 TYR A CA 1
ATOM 700 C C . TYR A 1 85 ? 20.938 4.486 7.722 1.00 97.12 85 TYR A C 1
ATOM 702 O O . TYR A 1 85 ? 21.079 3.994 6.603 1.00 97.12 85 TYR A O 1
ATOM 710 N N . ARG A 1 86 ? 21.796 4.200 8.712 1.00 97.25 86 ARG A N 1
ATOM 711 C CA . ARG A 1 86 ? 22.958 3.311 8.526 1.00 97.25 86 ARG A CA 1
ATOM 712 C C . ARG A 1 86 ? 22.557 1.891 8.137 1.00 97.25 86 ARG A C 1
ATOM 714 O O . ARG A 1 86 ? 23.195 1.297 7.267 1.00 97.25 86 ARG A O 1
ATOM 721 N N . ARG A 1 87 ? 21.524 1.335 8.779 1.00 97.75 87 ARG A N 1
ATOM 722 C CA . ARG A 1 87 ? 21.008 -0.004 8.454 1.00 97.75 87 ARG A CA 1
ATOM 723 C C . ARG A 1 87 ? 20.459 -0.049 7.032 1.00 97.75 87 ARG A C 1
ATOM 725 O O . ARG A 1 87 ? 20.795 -0.981 6.303 1.00 97.75 87 ARG A O 1
ATOM 732 N N . LEU A 1 88 ? 19.682 0.963 6.645 1.00 96.69 88 LEU A N 1
ATOM 733 C CA . LEU A 1 88 ? 19.140 1.108 5.297 1.00 96.69 88 LEU A CA 1
ATOM 734 C C . LEU A 1 88 ? 20.263 1.203 4.261 1.00 96.69 88 LEU A C 1
ATOM 736 O O . LEU A 1 88 ? 20.304 0.397 3.338 1.00 96.69 88 LEU A O 1
ATOM 740 N N . LYS A 1 89 ? 21.220 2.119 4.452 1.00 96.50 89 LYS A N 1
ATOM 741 C CA . LYS A 1 89 ? 22.349 2.314 3.533 1.00 96.50 89 LYS A CA 1
ATOM 742 C C . LYS A 1 89 ? 23.135 1.022 3.309 1.00 96.50 89 LYS A C 1
ATOM 744 O O . LYS A 1 89 ? 23.360 0.635 2.167 1.00 96.50 89 LYS A O 1
ATOM 749 N N . ARG A 1 90 ? 23.488 0.312 4.387 1.00 97.56 90 ARG A N 1
ATOM 750 C CA . ARG A 1 90 ? 24.199 -0.974 4.298 1.00 97.56 90 ARG A CA 1
ATOM 751 C C . ARG A 1 90 ? 23.395 -2.026 3.533 1.00 97.56 90 ARG A C 1
ATOM 753 O O . ARG A 1 90 ? 23.967 -2.803 2.775 1.00 97.56 90 ARG A O 1
ATOM 760 N N . HIS A 1 91 ? 22.080 -2.071 3.741 1.00 97.19 91 HIS A N 1
ATOM 761 C CA . HIS A 1 91 ?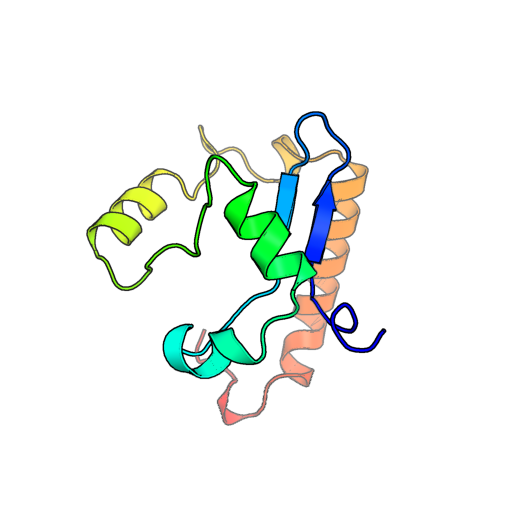 21.221 -3.007 3.025 1.00 97.19 91 HIS A CA 1
ATOM 762 C C . HIS A 1 91 ? 21.135 -2.675 1.531 1.00 97.19 91 HIS A C 1
ATOM 764 O O . HIS A 1 91 ? 21.247 -3.577 0.709 1.00 97.19 91 HIS A O 1
ATOM 770 N N . LEU A 1 92 ? 21.015 -1.394 1.172 1.00 96.19 92 LEU A N 1
ATOM 771 C CA . LEU A 1 92 ? 21.012 -0.960 -0.226 1.00 96.19 92 LEU A CA 1
ATOM 772 C C . LEU A 1 92 ? 22.350 -1.237 -0.924 1.00 96.19 92 LEU A C 1
ATOM 774 O O . LEU A 1 92 ? 22.350 -1.656 -2.078 1.00 96.19 92 LEU A O 1
ATOM 778 N N . GLU A 1 93 ? 23.483 -1.069 -0.236 1.00 96.75 93 GLU A N 1
ATOM 779 C CA . GLU A 1 93 ? 24.795 -1.455 -0.775 1.00 96.75 93 GLU A CA 1
ATOM 780 C C . GLU A 1 93 ? 24.885 -2.962 -1.034 1.00 96.75 93 GLU A C 1
ATOM 782 O O . GLU A 1 93 ? 25.322 -3.375 -2.108 1.00 96.75 93 GLU A O 1
ATOM 787 N N . TYR A 1 94 ? 24.402 -3.786 -0.100 1.00 96.88 94 TYR A N 1
ATOM 788 C CA . TYR A 1 94 ? 24.292 -5.231 -0.302 1.00 96.88 94 TYR A CA 1
ATOM 789 C C . TYR A 1 94 ? 23.406 -5.573 -1.508 1.00 96.88 94 TYR A C 1
ATOM 791 O O . TYR A 1 94 ? 23.822 -6.334 -2.379 1.00 96.88 94 TYR A O 1
ATOM 799 N N . VAL A 1 95 ? 22.210 -4.984 -1.595 1.00 95.25 95 VAL A N 1
ATOM 800 C CA . VAL A 1 95 ? 21.284 -5.200 -2.715 1.00 95.25 95 VAL A CA 1
ATOM 801 C C . VAL A 1 95 ? 21.944 -4.818 -4.035 1.00 95.25 95 VAL A C 1
ATOM 803 O O . VAL A 1 95 ? 21.909 -5.608 -4.970 1.00 95.25 95 VAL A O 1
ATOM 806 N N . LYS A 1 96 ? 22.610 -3.661 -4.111 1.00 92.00 96 LYS A N 1
ATOM 807 C CA . LYS A 1 96 ? 23.322 -3.212 -5.315 1.00 92.00 96 LYS A CA 1
ATOM 808 C C . LYS A 1 96 ? 24.395 -4.210 -5.763 1.00 92.00 96 LYS A C 1
ATOM 810 O O . LYS A 1 96 ? 24.545 -4.433 -6.960 1.00 92.00 96 LYS A O 1
ATOM 815 N N . LEU A 1 97 ? 25.121 -4.814 -4.820 1.00 94.06 97 LEU A N 1
ATOM 816 C CA . LEU A 1 97 ? 26.128 -5.841 -5.110 1.00 94.06 97 LEU A CA 1
ATOM 817 C C . LEU A 1 97 ? 25.504 -7.151 -5.599 1.00 94.06 97 LEU A C 1
ATOM 819 O O . LEU A 1 97 ? 26.053 -7.796 -6.489 1.00 94.06 97 LEU A O 1
ATOM 823 N N . MET A 1 98 ? 24.366 -7.546 -5.030 1.00 94.25 98 MET A N 1
ATOM 824 C CA . MET A 1 98 ? 23.722 -8.820 -5.347 1.00 94.25 98 MET A CA 1
ATOM 825 C C . MET A 1 98 ? 22.815 -8.764 -6.574 1.00 94.25 98 MET A C 1
ATOM 827 O O . MET A 1 98 ? 22.626 -9.785 -7.233 1.00 94.25 98 MET A O 1
ATOM 831 N N . MET A 1 99 ? 22.280 -7.593 -6.911 1.00 90.06 99 MET A N 1
ATOM 832 C CA . MET A 1 99 ? 21.312 -7.401 -7.991 1.00 90.06 99 MET A CA 1
ATOM 833 C C . MET A 1 99 ? 21.730 -8.061 -9.321 1.00 90.06 99 MET A C 1
ATOM 835 O O . MET A 1 99 ? 20.909 -8.783 -9.885 1.00 90.06 99 MET A O 1
ATOM 839 N N . PRO A 1 100 ? 22.994 -7.977 -9.792 1.00 88.44 100 PRO A N 1
ATOM 840 C CA . PRO A 1 100 ? 23.413 -8.652 -11.028 1.00 88.44 100 PRO A CA 1
ATOM 841 C C . PRO A 1 100 ? 23.302 -10.185 -11.000 1.00 88.44 100 PRO A C 1
ATOM 843 O O . PRO A 1 100 ? 23.190 -10.810 -12.057 1.00 88.44 100 PRO A O 1
ATOM 846 N N . SER A 1 101 ? 23.364 -10.792 -9.808 1.00 89.88 101 SER A N 1
ATOM 847 C CA . SER A 1 101 ? 23.208 -12.241 -9.613 1.00 89.88 101 SER A CA 1
ATOM 848 C C . SER A 1 101 ? 21.745 -12.691 -9.602 1.00 89.88 101 SER A C 1
ATOM 850 O O . SER A 1 101 ? 21.469 -13.865 -9.827 1.00 89.88 101 SER A O 1
ATOM 852 N N . TRP A 1 102 ? 20.813 -11.767 -9.353 1.00 90.50 102 TRP A N 1
ATOM 853 C CA . TRP A 1 102 ? 19.372 -12.034 -9.323 1.00 90.50 102 TRP A CA 1
ATOM 854 C C . TRP A 1 102 ? 18.692 -11.775 -10.666 1.00 90.50 102 TRP A C 1
ATOM 856 O O . TRP A 1 102 ? 17.597 -12.273 -10.906 1.00 90.50 102 TRP A O 1
ATOM 866 N N . MET A 1 103 ? 19.334 -10.990 -11.529 1.00 85.75 103 MET A N 1
ATOM 867 C CA . MET A 1 103 ? 18.806 -10.635 -12.840 1.00 85.75 103 MET A CA 1
ATOM 868 C C . MET A 1 103 ? 19.145 -11.704 -13.874 1.00 85.75 103 MET A C 1
ATOM 870 O O . MET A 1 103 ? 20.305 -12.115 -14.008 1.00 85.75 103 MET A O 1
ATOM 874 N N . THR A 1 104 ? 18.145 -12.100 -14.660 1.00 80.06 104 THR A N 1
ATOM 875 C CA . THR A 1 104 ? 18.384 -12.901 -15.863 1.00 80.06 104 THR A CA 1
ATOM 876 C C . THR A 1 104 ? 19.153 -12.072 -16.901 1.00 80.06 104 THR A C 1
ATOM 878 O O . THR A 1 104 ? 19.130 -10.839 -16.842 1.00 80.06 104 THR A O 1
ATOM 881 N N . PRO A 1 105 ? 19.851 -12.708 -17.862 1.00 76.62 105 PRO A N 1
ATOM 882 C CA . PRO A 1 105 ? 20.556 -11.992 -18.926 1.00 76.62 105 PRO A CA 1
ATOM 883 C C . PRO A 1 105 ? 19.674 -10.964 -19.647 1.00 76.62 105 PRO A C 1
ATOM 885 O O . PRO A 1 105 ? 20.124 -9.846 -19.870 1.00 76.62 105 PRO A O 1
ATOM 888 N N . ASP A 1 106 ? 18.408 -11.309 -19.899 1.00 77.75 106 ASP A N 1
ATOM 889 C CA . ASP A 1 106 ? 17.433 -10.453 -20.591 1.00 77.75 106 ASP A CA 1
ATOM 890 C C . ASP A 1 106 ? 16.985 -9.229 -19.776 1.00 77.75 106 ASP A C 1
ATOM 892 O O . ASP A 1 106 ? 16.474 -8.264 -20.333 1.00 77.75 106 ASP A O 1
ATOM 896 N N . GLN A 1 107 ? 17.170 -9.247 -18.453 1.00 73.69 107 GLN A N 1
ATOM 897 C CA . GLN A 1 107 ? 16.833 -8.125 -17.571 1.00 73.69 107 GLN A CA 1
ATOM 898 C C . GLN A 1 107 ? 17.988 -7.124 -17.433 1.00 73.69 107 GLN A C 1
ATOM 900 O O . GLN A 1 107 ? 17.799 -6.019 -16.923 1.00 73.69 107 GLN A O 1
ATOM 905 N N . ARG A 1 108 ? 19.211 -7.487 -17.842 1.00 70.38 108 ARG A N 1
ATOM 906 C CA . ARG A 1 108 ? 20.388 -6.623 -17.684 1.00 70.38 108 ARG A CA 1
ATOM 907 C C . ARG A 1 108 ? 20.324 -5.459 -18.677 1.00 70.38 108 ARG A C 1
ATOM 909 O O . ARG A 1 108 ? 20.457 -5.664 -19.876 1.00 70.38 108 ARG A O 1
ATOM 916 N N . GLY A 1 109 ? 20.200 -4.233 -18.166 1.00 62.78 109 GLY A N 1
ATOM 917 C CA . GLY A 1 109 ? 20.302 -3.003 -18.965 1.00 62.78 109 GLY A CA 1
ATOM 918 C C . GLY A 1 109 ? 18.978 -2.341 -19.356 1.00 62.78 109 GLY A C 1
ATOM 919 O O . GLY A 1 109 ? 19.006 -1.368 -20.098 1.00 62.78 109 GLY A O 1
ATOM 920 N N . THR A 1 110 ? 17.835 -2.808 -18.847 1.00 62.09 110 THR A N 1
ATOM 921 C CA . THR A 1 110 ? 16.521 -2.163 -19.050 1.00 62.09 110 THR A CA 1
ATOM 922 C C . THR A 1 110 ? 16.171 -1.142 -17.953 1.00 62.09 110 THR A C 1
ATOM 924 O O . THR A 1 110 ? 14.997 -0.984 -17.626 1.00 62.09 110 THR A O 1
ATOM 927 N N . GLY A 1 111 ? 17.182 -0.533 -17.322 1.00 52.16 111 GLY A N 1
ATOM 928 C CA . GLY A 1 111 ? 17.032 0.394 -16.191 1.00 52.16 111 GLY A CA 1
ATOM 929 C C . GLY A 1 111 ? 17.042 1.852 -16.611 1.00 52.16 111 GLY A C 1
ATOM 930 O O . GLY A 1 111 ? 17.915 2.199 -17.436 1.00 52.16 111 GLY A O 1
#

Secondary structure (DSSP, 8-state):
-GGGTT--EEEE-SSS-EEEEPP--S-HHHHGGGS-HHHHHHHHH-S---PPP-TTSHHHHHHHHHHSSPGGG--HHHHS-HHHHHHHHHHHHHHHHHHHHHS-GGGTT--

Organism: Tinamus guttatus (NCBI:txid94827)

Sequence (111 aa):
QQSELNSFLWTIKRDPPSYFFGTIHVPYTRVWDFIPNNSKKAFQQSHIVYFELDLTDPYTISALTSCQLLPQGENLQDVLPRDIYRRLKRHLEYVKLMMPSWMTPDQRGTG

Radius of gyration: 19.79 Å; Cα contacts (8 Å, |Δi|>4): 52; chains: 1; bounding box: 43×44×40 Å

Solvent-accessible surface area (backbone atoms only — not comparable to full-atom values): 7246 Å² total; per-residue (Å²): 125,74,54,60,58,89,44,52,63,45,78,47,95,56,91,78,68,45,74,49,73,60,90,74,97,59,66,58,93,80,45,55,90,76,54,27,57,60,48,54,47,54,56,72,72,42,91,72,84,87,75,84,79,57,81,84,41,67,64,53,46,56,54,43,68,75,62,73,61,61,68,96,78,52,54,66,75,78,77,38,58,71,70,59,39,51,53,51,51,54,49,52,54,51,48,64,68,46,46,73,80,73,48,54,79,91,58,66,82,84,120

InterPro domains:
  IPR002816 TraB/PrgY/GumN family [PF01963] (8-103)
  IPR040230 Protease TIKI1/2-like [PTHR31120] (1-111)

Foldseek 3Di:
DVLPPPLQWDWDDDVVIDIDGDDDPDPCVVCVVVHRPVNVVNVVPDPDDDDDQDPVDPVSVVVCVVPVDDPPPDDPCVVDDVVVVVVVVVVVVVCVVCVVVVDDPVRPPPD

Mean predicted aligned error: 8.2 Å

pLDDT: mean 88.56, std 10.0, range [48.81, 97.75]